Protein AF-A0A9D8Z007-F1 (afdb_monomer)

Secondary structure (DSSP, 8-state):
-HHHHHHHHHHHHHHHHHHHHHHHHHHT---HHHHHHHHHHHHTT---SSS---SHHHHHHHHHHHHHHHHHHHHHHHHHHHHHHHHHHHS-S--SSS--

pLDDT: mean 89.82, std 11.68, range [55.5, 98.62]

Mean predicted aligned error: 6.78 Å

Foldseek 3Di:
DLVVVLVVLVVVLVVLLQVQLVVCCVQVVDDSVVSSVCLVCLLVVVCPVPDDRPDPVNVVSSVVSNVVNNVSSVVNVVSVVVVVVVVVVVDDPDDPPPPD

Sequence (100 aa):
MPSIRIAALVSSLSLIIAAGTVFFRFVEGWSWVDSYFFAVVTLSTVGYGNLVPATALGKIGTTVFIVLGLGIFAAAIQQIAAATLQRRRIKPPGDNDRTN

Nearest PDB structures (foldseek):
  3tcu-assembly1_A  TM=9.471E-01  e=9.570E-06  Bacillus cereus ATCC 14579
  3t4d-assembly2_B  TM=9.179E-01  e=1.196E-05  Bacillus cereus ATCC 14579
  3t4z-assembly2_B  TM=9.179E-01  e=1.580E-05  Bacillus cereus ATCC 14579
  3tet-assembly2_B  TM=9.040E-01  e=1.867E-05  Bacillus cereus ATCC 14579
  8ctn-assembly2_B  TM=9.154E-01  e=3.082E-05  Bacillus cereus m1550

Solvent-accessible surface area (backbone atoms only — not comparable to full-atom values): 5775 Å² total; per-residue (Å²): 116,73,66,62,57,52,52,51,38,50,53,52,47,53,50,52,41,51,52,43,15,55,49,37,26,72,62,65,63,42,52,71,64,56,17,38,49,47,38,49,34,53,49,69,66,64,58,88,68,86,74,70,68,83,41,74,65,35,46,54,48,51,55,54,48,43,71,70,41,31,63,51,46,53,53,42,52,53,51,54,52,50,57,55,51,52,60,58,68,71,58,73,88,83,88,83,83,84,84,128

Structure (mmCIF, N/CA/C/O backbone):
data_AF-A0A9D8Z007-F1
#
_entry.id   AF-A0A9D8Z007-F1
#
loop_
_atom_site.group_PDB
_atom_site.id
_atom_site.type_symbol
_atom_site.label_atom_id
_atom_site.label_alt_id
_atom_site.label_comp_id
_atom_site.label_asym_id
_atom_site.label_entity_id
_atom_site.label_seq_id
_atom_site.pdbx_PDB_ins_code
_atom_site.Cartn_x
_atom_site.Cartn_y
_atom_site.Cartn_z
_atom_site.occupancy
_atom_site.B_iso_or_equiv
_atom_site.auth_seq_id
_atom_site.auth_comp_id
_atom_site.auth_asym_id
_atom_site.auth_atom_id
_atom_site.pdbx_PDB_model_num
ATOM 1 N N . MET A 1 1 ? -20.560 7.351 16.053 1.00 59.53 1 MET A N 1
ATOM 2 C CA . MET A 1 1 ? -20.383 5.903 16.303 1.00 59.53 1 MET A CA 1
ATOM 3 C C . MET A 1 1 ? -18.961 5.503 15.910 1.00 59.53 1 MET A C 1
ATOM 5 O O . MET A 1 1 ? -18.615 5.695 14.754 1.00 59.53 1 MET A O 1
ATOM 9 N N . PRO A 1 2 ? -1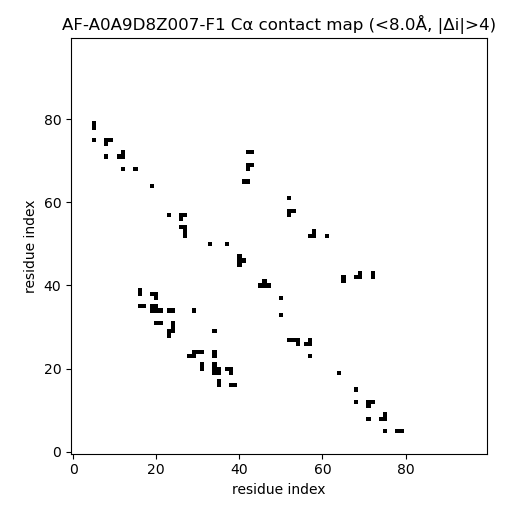8.103 5.036 16.832 1.00 70.31 2 PRO A N 1
ATOM 10 C CA . PRO A 1 2 ? -16.700 4.701 16.537 1.00 70.31 2 PRO A CA 1
ATOM 11 C C . PRO A 1 2 ? -16.540 3.557 15.516 1.00 70.31 2 PRO A C 1
ATOM 13 O O . PRO A 1 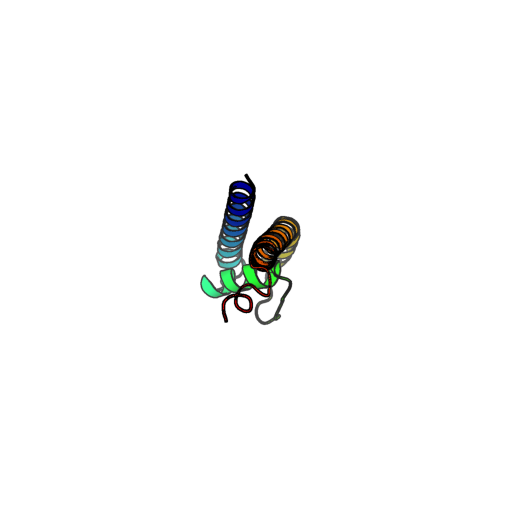2 ? -15.593 3.557 14.738 1.00 70.31 2 PRO A O 1
ATOM 16 N N . SER A 1 3 ? -17.511 2.644 15.438 1.00 75.88 3 SER A N 1
ATOM 17 C CA . SER A 1 3 ? -17.539 1.531 14.478 1.00 75.88 3 SER A CA 1
ATOM 18 C C . SER A 1 3 ? -17.541 1.973 13.009 1.00 75.88 3 SER A C 1
ATOM 20 O O . SER A 1 3 ? -16.819 1.392 12.203 1.00 75.88 3 SER A O 1
ATOM 22 N N . ILE A 1 4 ? -18.286 3.029 12.653 1.00 84.75 4 ILE A N 1
ATOM 23 C CA . ILE A 1 4 ? -18.376 3.499 11.258 1.00 84.75 4 ILE A CA 1
ATOM 24 C C . ILE A 1 4 ? -17.054 4.099 10.762 1.00 84.75 4 ILE A C 1
ATOM 26 O O . ILE A 1 4 ? -16.701 3.953 9.597 1.00 84.75 4 ILE A O 1
ATOM 30 N N . ARG A 1 5 ? -16.288 4.730 11.665 1.00 85.06 5 ARG A N 1
ATOM 31 C CA . ARG A 1 5 ? -14.980 5.323 11.350 1.00 85.06 5 ARG A CA 1
ATOM 32 C C . ARG A 1 5 ? -13.938 4.246 11.071 1.00 85.06 5 ARG A C 1
ATOM 34 O O . ARG A 1 5 ? -13.171 4.378 10.126 1.00 85.06 5 ARG A O 1
ATOM 41 N N . ILE A 1 6 ? -13.934 3.180 11.872 1.00 87.25 6 ILE A N 1
ATOM 42 C CA . ILE A 1 6 ? -13.047 2.030 11.665 1.00 87.25 6 ILE A CA 1
ATOM 43 C C . ILE A 1 6 ? -13.381 1.348 10.338 1.00 87.25 6 ILE A C 1
ATOM 45 O O . ILE A 1 6 ? -12.481 1.120 9.538 1.00 87.25 6 ILE A O 1
ATOM 49 N N . ALA A 1 7 ? -14.665 1.089 10.070 1.00 89.62 7 ALA A N 1
ATOM 50 C CA . ALA A 1 7 ? -15.091 0.480 8.813 1.00 89.62 7 ALA A CA 1
ATOM 51 C C . ALA A 1 7 ? -14.668 1.315 7.589 1.00 89.62 7 ALA A C 1
ATOM 53 O O . ALA A 1 7 ? -14.145 0.754 6.631 1.00 89.62 7 ALA A O 1
ATOM 54 N N . ALA A 1 8 ? -14.816 2.645 7.645 1.00 92.50 8 ALA A N 1
ATOM 55 C CA . ALA A 1 8 ? -14.404 3.551 6.570 1.00 92.50 8 ALA A CA 1
ATOM 56 C C . ALA A 1 8 ? -12.881 3.592 6.345 1.00 92.50 8 ALA A C 1
ATOM 58 O O . ALA A 1 8 ? -12.425 3.659 5.204 1.00 92.50 8 ALA A O 1
ATOM 59 N N . LEU A 1 9 ? -12.073 3.543 7.411 1.00 92.25 9 LEU A N 1
ATOM 60 C CA . LEU A 1 9 ? -10.616 3.462 7.264 1.00 92.25 9 LEU A CA 1
ATOM 61 C C . LEU A 1 9 ? -10.180 2.118 6.690 1.00 92.25 9 LEU A C 1
ATOM 63 O O . LEU A 1 9 ? -9.322 2.089 5.813 1.00 92.25 9 LEU A O 1
ATOM 67 N N . VAL A 1 10 ? -10.780 1.020 7.156 1.00 91.19 10 VAL A N 1
ATOM 68 C CA . VAL A 1 10 ? -10.477 -0.318 6.640 1.00 91.19 10 VAL A CA 1
ATOM 69 C C . VAL A 1 10 ? -10.862 -0.414 5.167 1.00 91.19 10 VAL A C 1
ATOM 71 O O . VAL A 1 10 ? -10.043 -0.861 4.373 1.00 91.19 10 VAL A O 1
ATOM 74 N N . SER A 1 11 ? -12.043 0.072 4.771 1.00 94.06 11 SER A N 1
ATOM 75 C CA . SER A 1 11 ? -12.450 0.066 3.363 1.00 94.06 11 SER A CA 1
ATOM 76 C C . SER A 1 11 ? -11.533 0.927 2.492 1.00 94.06 11 SER A C 1
ATOM 78 O O . SER A 1 11 ? -11.119 0.480 1.424 1.00 94.06 11 SER A O 1
ATOM 80 N N . SER A 1 12 ? -11.151 2.119 2.963 1.00 94.06 12 SER A N 1
ATOM 81 C CA . SER A 1 12 ? -10.215 2.997 2.247 1.00 94.06 12 SER A CA 1
ATOM 82 C C . SER A 1 12 ? -8.843 2.341 2.087 1.00 94.06 12 SER A C 1
ATOM 84 O O . SER A 1 12 ? -8.265 2.366 1.003 1.00 94.06 12 SER A O 1
ATOM 86 N N . LEU A 1 13 ? -8.336 1.702 3.146 1.00 94.50 13 LEU A N 1
ATOM 87 C CA . LEU A 1 13 ? -7.051 1.015 3.120 1.00 94.50 13 LEU A CA 1
ATOM 88 C C . LEU A 1 13 ? -7.076 -0.199 2.183 1.00 94.50 13 LEU A C 1
ATOM 90 O O . LEU A 1 13 ? -6.158 -0.366 1.383 1.00 94.50 13 LEU A O 1
ATOM 94 N N . SER A 1 14 ? -8.135 -1.012 2.231 1.00 95.19 14 SER A N 1
ATOM 95 C CA . SER A 1 14 ? -8.318 -2.136 1.308 1.00 95.19 14 SER A CA 1
ATOM 96 C C . SER A 1 14 ? -8.348 -1.675 -0.148 1.00 95.19 14 SER A C 1
ATOM 98 O O . SER A 1 14 ? -7.740 -2.320 -1.000 1.00 95.19 14 SER A O 1
ATOM 100 N N . LEU A 1 15 ? -8.999 -0.544 -0.438 1.00 96.88 15 LEU A N 1
ATOM 101 C CA . LEU A 1 15 ? -9.084 0.005 -1.790 1.00 96.88 15 LEU A CA 1
ATOM 102 C C . LEU A 1 15 ? -7.727 0.522 -2.288 1.00 96.88 15 LEU A C 1
ATOM 104 O O . LEU A 1 15 ? -7.351 0.256 -3.427 1.00 96.88 15 LEU A O 1
ATOM 108 N N . ILE A 1 16 ? -6.958 1.189 -1.421 1.00 96.38 16 ILE A N 1
ATOM 109 C CA . ILE A 1 16 ? -5.591 1.634 -1.726 1.00 96.38 16 ILE A CA 1
ATOM 110 C C . ILE A 1 16 ? -4.675 0.436 -1.984 1.00 96.38 16 ILE A C 1
ATOM 112 O O . ILE A 1 16 ? -3.950 0.430 -2.977 1.00 96.38 16 ILE A O 1
ATOM 116 N N . ILE A 1 17 ? -4.729 -0.599 -1.140 1.00 97.38 17 ILE A N 1
ATOM 117 C CA . ILE A 1 17 ? -3.924 -1.813 -1.324 1.00 97.38 17 ILE A CA 1
ATOM 118 C C . ILE A 1 17 ? -4.310 -2.522 -2.625 1.00 97.38 17 ILE A C 1
ATOM 120 O O . ILE A 1 17 ? -3.423 -2.924 -3.373 1.00 97.38 17 ILE A O 1
ATOM 124 N N . ALA A 1 18 ? -5.603 -2.642 -2.938 1.00 98.00 18 ALA A N 1
ATOM 125 C CA . ALA A 1 18 ? -6.058 -3.243 -4.190 1.00 98.00 18 ALA A CA 1
ATOM 126 C C . ALA A 1 18 ? -5.572 -2.446 -5.412 1.00 98.00 18 ALA A C 1
ATOM 128 O O . ALA A 1 18 ? -5.026 -3.031 -6.346 1.00 98.00 18 ALA A O 1
ATOM 129 N N . ALA A 1 19 ? -5.690 -1.115 -5.381 1.00 97.88 19 ALA A N 1
ATOM 130 C CA . ALA A 1 19 ? -5.197 -0.244 -6.444 1.00 97.88 19 ALA A CA 1
ATOM 131 C C . ALA A 1 19 ? -3.672 -0.357 -6.621 1.00 97.88 19 ALA A C 1
ATOM 133 O O . ALA A 1 19 ? -3.197 -0.527 -7.742 1.00 97.88 19 ALA A O 1
ATOM 134 N N . GLY A 1 20 ? -2.911 -0.340 -5.521 1.00 97.75 20 GLY A N 1
ATOM 135 C CA . GLY A 1 20 ? -1.462 -0.552 -5.535 1.00 97.75 20 GLY A CA 1
ATOM 136 C C . GLY A 1 20 ? -1.084 -1.931 -6.079 1.00 97.75 20 GLY A C 1
ATOM 137 O O . GLY A 1 20 ? -0.207 -2.037 -6.928 1.00 97.75 20 GLY A O 1
ATOM 138 N N . THR A 1 21 ? -1.798 -2.981 -5.668 1.00 98.50 21 THR A N 1
ATOM 139 C CA . THR A 1 21 ? -1.594 -4.358 -6.152 1.00 98.50 21 THR A CA 1
ATOM 140 C C . THR A 1 21 ? -1.764 -4.439 -7.667 1.00 98.50 21 THR A C 1
ATOM 142 O O . THR A 1 21 ? -0.900 -4.974 -8.356 1.00 98.50 21 THR A O 1
ATOM 145 N N . VAL A 1 22 ? -2.852 -3.873 -8.197 1.00 98.62 22 VAL A N 1
ATOM 146 C CA . VAL A 1 22 ? -3.107 -3.818 -9.643 1.00 98.62 22 VAL A CA 1
ATOM 147 C C . VAL A 1 22 ? -2.012 -3.019 -10.353 1.00 98.62 22 VAL A C 1
ATOM 149 O O . VAL A 1 22 ? -1.471 -3.481 -11.355 1.00 98.62 22 VAL A O 1
ATOM 152 N N . PHE A 1 23 ? -1.640 -1.854 -9.820 1.00 98.44 23 PHE A N 1
ATOM 153 C CA . PHE A 1 23 ? -0.587 -1.017 -10.390 1.00 98.44 23 PHE A CA 1
ATOM 154 C C . PHE A 1 23 ? 0.752 -1.762 -10.486 1.00 98.44 23 PHE A C 1
ATOM 156 O O . PHE A 1 23 ? 1.307 -1.879 -11.577 1.00 98.44 23 PHE A O 1
ATOM 163 N N . PHE A 1 24 ? 1.250 -2.330 -9.383 1.00 98.31 24 PHE A N 1
ATOM 164 C CA . PHE A 1 24 ? 2.534 -3.041 -9.377 1.00 98.31 24 PHE A CA 1
ATOM 165 C C . PHE A 1 24 ? 2.493 -4.329 -10.205 1.00 98.31 24 PHE A C 1
ATOM 167 O O . PHE A 1 24 ? 3.501 -4.675 -10.818 1.00 98.31 24 PHE A O 1
ATOM 174 N N . ARG A 1 25 ? 1.335 -4.994 -10.318 1.00 98.38 25 ARG A N 1
ATOM 175 C CA . ARG A 1 25 ? 1.169 -6.153 -11.206 1.00 98.38 25 ARG A CA 1
ATOM 176 C C . ARG A 1 25 ? 1.469 -5.793 -12.660 1.00 98.38 25 ARG A C 1
ATOM 178 O O . ARG A 1 25 ? 2.180 -6.534 -13.333 1.00 98.38 25 ARG A O 1
ATOM 185 N N . PHE A 1 26 ? 0.935 -4.675 -13.147 1.00 98.25 26 PHE A N 1
ATOM 186 C CA . PHE A 1 26 ? 1.120 -4.261 -14.540 1.00 98.25 26 PHE A CA 1
ATOM 187 C C . PHE A 1 26 ? 2.445 -3.537 -14.785 1.00 98.25 26 PHE A C 1
ATOM 189 O O . PHE A 1 26 ? 3.032 -3.707 -15.849 1.00 98.25 26 PHE A O 1
ATOM 196 N N . VAL A 1 27 ? 2.920 -2.747 -13.819 1.00 98.38 27 VAL A N 1
ATOM 197 C CA . VAL A 1 27 ? 4.127 -1.922 -13.980 1.00 98.38 27 VAL A CA 1
ATOM 198 C C . VAL A 1 27 ? 5.410 -2.712 -13.735 1.00 98.38 27 VAL A C 1
ATOM 200 O O . VAL A 1 27 ? 6.365 -2.553 -14.485 1.00 98.38 27 VAL A O 1
ATOM 203 N N . GLU A 1 28 ? 5.439 -3.579 -12.722 1.00 98.06 28 GLU A N 1
ATOM 204 C CA . GLU A 1 28 ? 6.628 -4.374 -12.375 1.00 98.06 28 GLU A CA 1
ATOM 205 C C . GLU A 1 28 ? 6.542 -5.826 -12.869 1.00 98.06 28 GLU A C 1
ATOM 207 O O . GLU A 1 28 ? 7.524 -6.562 -12.824 1.00 98.06 28 GLU A O 1
ATOM 212 N N . GLY A 1 29 ? 5.373 -6.273 -13.340 1.00 97.69 29 GLY A N 1
ATOM 213 C CA . GLY A 1 29 ? 5.180 -7.638 -13.843 1.00 97.69 29 GLY A CA 1
ATOM 214 C C . GLY A 1 29 ? 5.178 -8.725 -12.759 1.00 97.69 29 GLY A C 1
ATOM 215 O O . GLY A 1 29 ? 5.094 -9.911 -13.085 1.00 97.69 29 GLY A O 1
ATOM 216 N N . TRP A 1 30 ? 5.236 -8.352 -11.477 1.00 98.31 30 TRP A N 1
ATOM 217 C CA . TRP A 1 30 ? 5.217 -9.275 -10.334 1.00 98.31 30 TRP A CA 1
ATOM 218 C C . TRP A 1 30 ? 3.923 -10.075 -10.250 1.00 98.31 30 TRP A C 1
ATOM 220 O O . TRP A 1 30 ? 2.903 -9.649 -10.783 1.00 98.31 30 TRP A O 1
ATOM 230 N N . SER A 1 31 ? 3.926 -11.237 -9.591 1.00 98.50 31 SER A N 1
ATOM 231 C CA . SER A 1 31 ? 2.691 -12.003 -9.388 1.00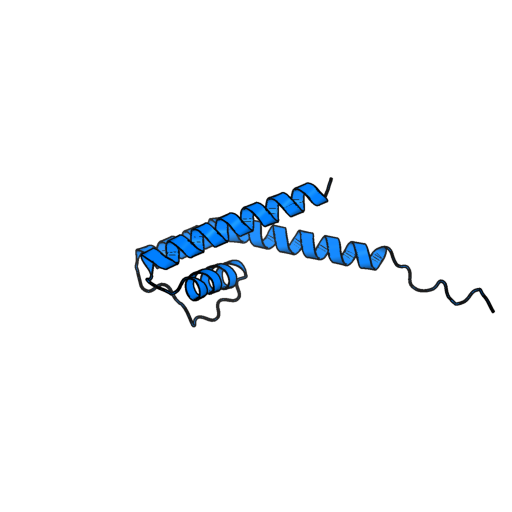 98.50 31 SER A CA 1
ATOM 232 C C . SER A 1 31 ? 1.665 -11.203 -8.568 1.00 98.50 31 SER A C 1
ATOM 234 O O . SER A 1 31 ? 2.026 -10.292 -7.828 1.00 98.50 31 SER A O 1
ATOM 236 N N . TRP A 1 32 ? 0.376 -11.552 -8.656 1.00 98.31 32 TRP A N 1
ATOM 237 C CA . TRP A 1 32 ? -0.671 -10.891 -7.859 1.00 98.31 32 TRP A CA 1
ATOM 238 C C . TRP A 1 32 ? -0.367 -10.896 -6.356 1.00 98.31 32 TRP A C 1
ATOM 240 O O . TRP A 1 32 ? -0.604 -9.903 -5.670 1.00 98.31 32 TRP A O 1
ATOM 250 N N . VAL A 1 33 ? 0.179 -12.009 -5.861 1.00 98.38 33 VAL A N 1
ATOM 251 C CA . VAL A 1 33 ? 0.537 -12.177 -4.450 1.00 98.38 33 VAL A CA 1
ATOM 252 C C . VAL A 1 33 ? 1.746 -11.318 -4.098 1.00 98.38 33 VAL A C 1
ATOM 254 O O . VAL A 1 33 ? 1.708 -10.642 -3.076 1.00 98.38 33 VAL A O 1
ATOM 257 N N . ASP A 1 34 ? 2.769 -11.272 -4.951 1.00 98.50 34 ASP A N 1
ATOM 258 C CA . ASP A 1 34 ? 3.961 -10.444 -4.725 1.00 98.50 34 ASP A CA 1
ATOM 259 C C . ASP A 1 34 ? 3.629 -8.949 -4.757 1.00 98.50 34 ASP A C 1
ATOM 261 O O . ASP A 1 34 ? 4.098 -8.189 -3.912 1.00 98.50 34 ASP A O 1
ATOM 265 N N . SER A 1 35 ? 2.768 -8.514 -5.683 1.00 98.56 35 SER A N 1
ATOM 266 C CA . SER A 1 35 ? 2.296 -7.127 -5.747 1.00 98.56 35 SER A CA 1
ATOM 267 C C . SER A 1 35 ? 1.486 -6.733 -4.511 1.00 98.56 35 SER A C 1
ATOM 269 O O . SER A 1 35 ? 1.680 -5.641 -3.975 1.00 98.56 35 SER A O 1
ATOM 271 N N . TYR A 1 36 ? 0.610 -7.622 -4.033 1.00 98.50 36 TYR A N 1
ATOM 272 C CA . TYR A 1 36 ? -0.142 -7.417 -2.795 1.00 98.50 36 TYR A CA 1
ATOM 273 C C . TYR A 1 36 ? 0.786 -7.378 -1.578 1.00 98.50 36 TYR A C 1
ATOM 275 O O . TYR A 1 36 ? 0.697 -6.470 -0.751 1.00 98.50 36 TYR A O 1
ATOM 283 N N . PHE A 1 37 ? 1.706 -8.340 -1.489 1.00 98.31 37 PHE A N 1
ATOM 284 C CA . PHE A 1 37 ? 2.688 -8.431 -0.418 1.00 98.31 37 PHE A CA 1
ATOM 285 C C . PHE A 1 37 ? 3.540 -7.164 -0.349 1.00 98.31 37 PHE A C 1
ATOM 287 O O . PHE A 1 37 ? 3.653 -6.568 0.721 1.00 98.31 37 PHE A O 1
ATOM 294 N N . PHE A 1 38 ? 4.063 -6.702 -1.489 1.00 98.44 38 PHE A N 1
ATOM 295 C CA . PHE A 1 38 ? 4.801 -5.448 -1.580 1.00 98.44 38 PHE A CA 1
ATOM 296 C C . PHE A 1 38 ? 3.957 -4.265 -1.096 1.00 98.44 38 PHE A C 1
ATOM 298 O O . PHE A 1 38 ? 4.394 -3.528 -0.216 1.00 98.44 38 PHE A O 1
ATOM 305 N N . ALA A 1 39 ? 2.724 -4.114 -1.592 1.00 97.88 39 ALA A N 1
ATOM 306 C CA . ALA A 1 39 ? 1.843 -3.013 -1.204 1.00 97.88 39 ALA A CA 1
ATOM 307 C C . ALA A 1 39 ? 1.622 -2.946 0.321 1.00 97.88 39 ALA A C 1
ATOM 309 O O . ALA A 1 39 ? 1.723 -1.871 0.918 1.00 97.88 39 ALA A O 1
ATOM 310 N N . VAL A 1 40 ? 1.370 -4.092 0.962 1.00 96.94 40 VAL A N 1
ATOM 311 C CA . VAL A 1 40 ? 1.187 -4.175 2.419 1.00 96.94 40 VAL A CA 1
ATOM 312 C C . VAL A 1 40 ? 2.485 -3.862 3.164 1.00 96.94 40 VAL A C 1
ATOM 314 O O . VAL A 1 40 ? 2.479 -3.001 4.040 1.00 96.94 40 VAL A O 1
ATOM 317 N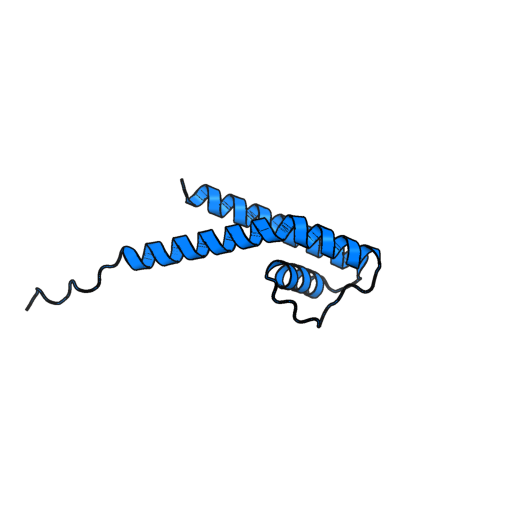 N . VAL A 1 41 ? 3.592 -4.519 2.804 1.00 97.25 41 VAL A N 1
ATOM 318 C CA . VAL A 1 41 ? 4.906 -4.373 3.461 1.00 97.25 41 VAL A CA 1
ATOM 319 C C . VAL A 1 41 ? 5.444 -2.947 3.354 1.00 97.25 41 VAL A C 1
ATOM 321 O O . VAL A 1 41 ? 6.085 -2.447 4.284 1.00 97.25 41 VAL A O 1
ATOM 324 N N . THR A 1 42 ? 5.180 -2.279 2.233 1.00 97.50 42 THR A N 1
ATOM 325 C CA . THR A 1 42 ? 5.542 -0.880 2.013 1.00 97.50 42 THR A CA 1
ATOM 326 C C . THR A 1 42 ? 4.712 0.058 2.889 1.00 97.50 42 THR A C 1
ATOM 328 O O . THR A 1 42 ? 5.294 0.894 3.579 1.00 97.50 42 THR A O 1
ATOM 331 N N . LEU A 1 43 ? 3.379 -0.076 2.924 1.00 96.38 43 LEU A N 1
ATOM 332 C CA . LEU A 1 43 ? 2.534 0.795 3.761 1.00 96.38 43 LEU A CA 1
ATOM 333 C C . LEU A 1 43 ? 2.710 0.550 5.256 1.00 96.38 43 LEU A C 1
ATOM 335 O O . LEU A 1 43 ? 2.592 1.484 6.045 1.00 96.38 43 LEU A O 1
ATOM 3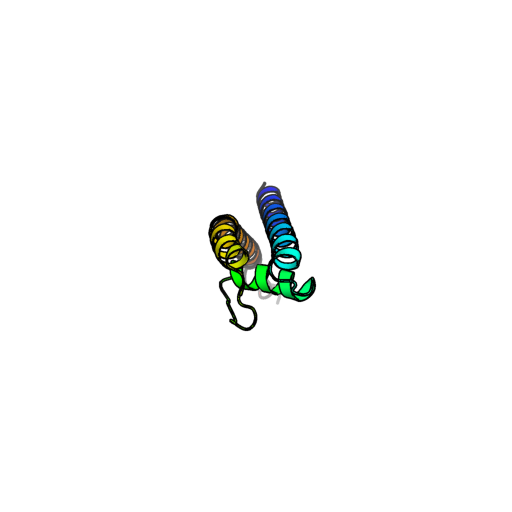39 N N . SER A 1 44 ? 3.036 -0.680 5.647 1.00 94.38 44 SER A N 1
ATOM 340 C CA . SER A 1 44 ? 3.373 -1.003 7.028 1.00 94.38 44 SER A CA 1
ATOM 341 C C . SER A 1 44 ? 4.778 -0.559 7.423 1.00 94.38 44 SER A C 1
ATOM 343 O O . SER A 1 44 ? 5.179 -0.798 8.560 1.00 94.38 44 SER A O 1
ATOM 345 N N . THR A 1 45 ? 5.539 0.061 6.513 1.00 94.75 45 THR A N 1
ATOM 346 C CA . THR A 1 45 ? 6.935 0.491 6.710 1.00 94.75 45 THR A CA 1
ATOM 347 C C . THR A 1 45 ? 7.891 -0.638 7.111 1.00 94.75 45 THR A C 1
ATOM 349 O O . THR A 1 45 ? 8.958 -0.382 7.656 1.00 94.75 45 THR A O 1
ATOM 352 N N . VAL A 1 46 ? 7.528 -1.897 6.833 1.00 96.62 46 VAL A N 1
ATOM 353 C CA . VAL A 1 46 ? 8.363 -3.062 7.169 1.00 96.62 46 VAL A CA 1
ATOM 354 C C . VAL A 1 46 ? 9.529 -3.174 6.192 1.00 96.62 46 VAL A C 1
ATOM 356 O O . VAL A 1 46 ? 10.663 -3.355 6.616 1.00 96.62 46 VAL A O 1
ATOM 359 N N . GLY A 1 47 ? 9.254 -3.039 4.891 1.00 95.19 47 GLY A N 1
ATOM 360 C CA . GLY A 1 47 ? 10.284 -2.863 3.865 1.00 95.19 47 GLY A CA 1
ATOM 361 C C . GLY A 1 47 ? 11.382 -3.934 3.829 1.00 95.19 47 GLY A C 1
ATOM 362 O O . GLY A 1 47 ? 12.555 -3.584 3.844 1.00 95.19 47 GLY A O 1
ATOM 363 N N . TYR A 1 48 ? 11.030 -5.222 3.725 1.00 96.19 48 TYR A N 1
ATOM 364 C CA . TYR A 1 48 ? 12.012 -6.325 3.692 1.00 96.19 48 TYR A CA 1
ATOM 365 C C . TYR A 1 48 ? 13.074 -6.217 2.582 1.00 96.19 48 TYR A C 1
ATOM 367 O O . TYR A 1 48 ? 14.127 -6.840 2.685 1.00 96.19 48 TYR A O 1
ATOM 375 N N . GLY A 1 49 ? 12.799 -5.471 1.506 1.00 94.38 49 GLY A N 1
ATOM 376 C CA . GLY A 1 49 ? 13.745 -5.245 0.407 1.00 94.38 49 GLY A CA 1
ATOM 377 C C . GLY A 1 49 ? 13.912 -6.427 -0.554 1.00 94.38 49 GLY A C 1
ATOM 378 O O . GLY A 1 49 ? 14.707 -6.345 -1.483 1.00 94.38 49 GLY A O 1
ATOM 379 N N . ASN A 1 50 ? 13.150 -7.508 -0.375 1.00 93.81 50 ASN A N 1
ATOM 380 C CA . ASN A 1 50 ? 13.115 -8.654 -1.290 1.00 93.81 50 ASN A CA 1
ATOM 381 C C . ASN A 1 50 ? 12.392 -8.342 -2.613 1.00 93.81 50 ASN A C 1
ATOM 383 O O . ASN A 1 50 ? 12.692 -8.950 -3.636 1.00 93.81 50 ASN A O 1
ATOM 387 N N . LEU A 1 51 ? 11.452 -7.396 -2.588 1.00 97.31 51 LEU A N 1
ATOM 388 C CA . LEU A 1 51 ? 10.800 -6.827 -3.764 1.00 97.31 51 LEU A CA 1
ATOM 389 C C . LEU A 1 51 ? 11.060 -5.323 -3.774 1.00 97.31 51 LEU A C 1
ATOM 391 O O . LEU A 1 51 ? 10.717 -4.621 -2.821 1.00 97.31 51 LEU A O 1
ATOM 395 N N . VAL A 1 52 ? 11.678 -4.835 -4.847 1.00 97.25 52 VAL A N 1
ATOM 396 C CA . VAL A 1 52 ? 12.008 -3.419 -5.038 1.00 97.25 52 VAL A CA 1
ATOM 397 C C . VAL A 1 52 ? 11.654 -3.035 -6.474 1.00 97.25 52 VAL A C 1
ATOM 399 O O . VAL A 1 52 ? 12.097 -3.735 -7.386 1.00 97.25 52 VAL A O 1
ATOM 402 N N . PRO A 1 53 ? 10.890 -1.949 -6.701 1.00 97.44 53 PRO A N 1
ATOM 403 C CA . PRO A 1 53 ? 10.524 -1.522 -8.045 1.00 97.44 53 PRO A CA 1
ATOM 404 C C . PRO A 1 53 ? 11.764 -1.260 -8.903 1.00 97.44 53 PRO A C 1
ATOM 406 O O . PRO A 1 53 ? 12.614 -0.424 -8.568 1.00 97.44 53 PRO A O 1
ATOM 409 N N . ALA A 1 54 ? 11.869 -1.974 -10.018 1.00 97.50 54 ALA A N 1
ATOM 410 C CA . ALA A 1 54 ? 12.965 -1.831 -10.962 1.00 97.50 54 ALA A CA 1
ATOM 411 C C . ALA A 1 54 ? 12.668 -0.728 -11.984 1.00 97.50 54 ALA A C 1
ATOM 413 O O . ALA A 1 54 ? 13.582 -0.016 -12.414 1.00 97.50 54 ALA A O 1
ATOM 414 N N . THR A 1 55 ? 11.394 -0.541 -12.340 1.00 98.12 55 THR A N 1
ATOM 415 C CA . THR A 1 55 ? 10.994 0.421 -13.367 1.00 98.12 55 THR A CA 1
ATOM 416 C C . THR A 1 55 ? 10.965 1.851 -12.826 1.00 98.12 55 THR A C 1
ATOM 418 O O . THR A 1 55 ? 10.699 2.104 -11.649 1.00 98.12 55 THR A O 1
ATOM 421 N N . ALA A 1 56 ? 11.221 2.832 -13.698 1.00 98.25 56 ALA A N 1
ATOM 422 C CA . ALA A 1 56 ? 11.118 4.244 -13.325 1.00 98.25 56 ALA A CA 1
ATOM 423 C C . ALA A 1 56 ? 9.696 4.599 -12.853 1.00 98.25 56 ALA A C 1
ATOM 425 O O . ALA A 1 56 ? 9.525 5.282 -11.842 1.00 98.25 56 ALA A O 1
ATOM 426 N N . LEU A 1 57 ? 8.681 4.079 -13.551 1.00 98.12 57 LEU A N 1
ATOM 427 C CA . LEU A 1 57 ? 7.282 4.299 -13.203 1.00 98.12 57 LEU A CA 1
ATOM 428 C C . LEU A 1 57 ? 6.909 3.626 -11.878 1.00 98.12 57 LEU A C 1
ATOM 430 O O . LEU A 1 57 ? 6.193 4.224 -11.083 1.00 98.12 57 LEU A O 1
ATOM 434 N N . GLY A 1 58 ? 7.424 2.427 -11.605 1.00 98.25 58 GLY A N 1
ATOM 435 C CA . GLY A 1 58 ? 7.203 1.733 -10.343 1.00 98.25 58 GLY A CA 1
ATOM 436 C C . GLY A 1 58 ? 7.821 2.472 -9.166 1.00 98.25 58 GLY A C 1
ATOM 437 O O . GLY A 1 58 ? 7.150 2.643 -8.157 1.00 98.25 58 GLY A O 1
ATOM 438 N N . LYS A 1 59 ? 9.036 3.019 -9.313 1.00 98.31 59 LYS A N 1
ATOM 439 C CA . LYS A 1 59 ? 9.668 3.859 -8.277 1.00 98.31 59 LYS A CA 1
ATOM 440 C C . LYS A 1 59 ? 8.832 5.099 -7.956 1.00 98.31 59 LYS A C 1
ATOM 442 O O . LYS A 1 59 ? 8.537 5.343 -6.788 1.00 98.31 59 LYS A O 1
ATOM 447 N N . ILE A 1 60 ? 8.406 5.842 -8.982 1.00 98.38 60 ILE A N 1
ATOM 448 C CA . ILE A 1 60 ? 7.532 7.017 -8.817 1.00 98.38 60 ILE A CA 1
ATOM 449 C C . ILE A 1 60 ? 6.199 6.603 -8.182 1.00 98.38 60 ILE A C 1
ATOM 451 O O . ILE A 1 60 ? 5.735 7.228 -7.227 1.00 98.38 60 ILE A O 1
ATOM 455 N N . GLY A 1 61 ? 5.606 5.518 -8.682 1.00 97.50 61 GLY A N 1
ATOM 456 C CA . GLY A 1 61 ? 4.359 4.960 -8.178 1.00 97.50 61 GLY A CA 1
ATOM 457 C C . GLY A 1 61 ? 4.450 4.572 -6.707 1.00 97.50 61 GLY A C 1
ATOM 458 O O . GLY A 1 61 ? 3.558 4.912 -5.940 1.00 97.50 61 GLY A O 1
ATOM 459 N N . THR A 1 62 ? 5.552 3.957 -6.276 1.00 97.94 62 THR A N 1
ATOM 460 C CA . THR A 1 62 ? 5.816 3.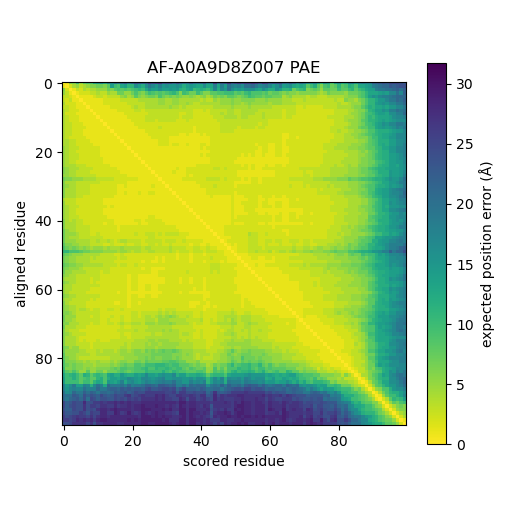649 -4.865 1.00 97.94 62 THR A CA 1
ATOM 461 C C . THR A 1 62 ? 5.885 4.907 -4.010 1.00 97.94 62 THR A C 1
ATOM 463 O O . THR A 1 62 ? 5.283 4.930 -2.939 1.00 97.94 62 THR A O 1
ATOM 466 N N . THR A 1 63 ? 6.552 5.971 -4.465 1.00 97.81 63 THR A N 1
ATOM 467 C CA . THR A 1 63 ? 6.606 7.234 -3.712 1.00 97.81 63 THR A CA 1
ATOM 468 C C . THR A 1 63 ? 5.212 7.832 -3.521 1.00 97.81 63 THR A C 1
ATOM 470 O O . THR A 1 63 ? 4.835 8.173 -2.400 1.00 97.81 63 THR A O 1
ATOM 473 N N . VAL A 1 64 ? 4.416 7.906 -4.592 1.00 96.88 64 VAL A N 1
ATOM 474 C CA . VAL A 1 64 ? 3.036 8.418 -4.534 1.00 96.88 64 VAL A CA 1
ATOM 475 C C . VAL A 1 64 ? 2.160 7.531 -3.646 1.00 96.88 64 VAL A C 1
ATOM 477 O O . VAL A 1 64 ? 1.421 8.030 -2.800 1.00 96.88 64 VAL A O 1
ATOM 480 N N . PHE A 1 65 ? 2.279 6.212 -3.792 1.00 96.94 65 PHE A N 1
ATOM 481 C CA . PHE A 1 65 ? 1.543 5.225 -3.010 1.00 96.94 65 PHE A CA 1
ATOM 482 C C . PHE A 1 65 ? 1.802 5.365 -1.504 1.00 96.94 65 PHE A C 1
ATOM 484 O O . PHE A 1 65 ? 0.853 5.352 -0.719 1.00 96.94 65 PHE A O 1
ATOM 491 N N . ILE A 1 66 ? 3.058 5.575 -1.097 1.00 97.06 66 ILE A N 1
ATOM 492 C CA . ILE A 1 66 ? 3.420 5.821 0.305 1.00 97.06 66 ILE A CA 1
ATOM 493 C C . ILE A 1 66 ? 2.772 7.113 0.811 1.00 97.06 66 ILE A C 1
ATOM 495 O O . ILE A 1 66 ? 2.124 7.091 1.855 1.00 97.06 66 ILE A O 1
ATOM 499 N N . VAL A 1 67 ? 2.902 8.226 0.078 1.00 95.12 67 VAL A N 1
ATOM 500 C CA . VAL A 1 67 ? 2.354 9.530 0.498 1.00 95.12 67 VAL A CA 1
ATOM 501 C C . VAL A 1 67 ? 0.837 9.465 0.697 1.00 95.12 67 VAL A C 1
ATOM 503 O O . VAL A 1 67 ? 0.322 10.009 1.672 1.00 95.12 67 VAL A O 1
ATOM 506 N N . LEU A 1 68 ? 0.120 8.769 -0.188 1.00 93.00 68 LEU A N 1
ATOM 507 C CA . LEU A 1 68 ? -1.337 8.650 -0.115 1.00 93.00 68 LEU A CA 1
ATOM 508 C C . LEU A 1 68 ? -1.809 7.638 0.942 1.00 93.00 68 LEU A C 1
ATOM 510 O O . LEU A 1 68 ? -2.820 7.866 1.605 1.00 93.00 68 LEU A O 1
ATOM 514 N N . GLY A 1 69 ? -1.110 6.511 1.094 1.00 92.62 69 GLY A N 1
ATOM 515 C CA . GLY A 1 69 ? -1.575 5.392 1.915 1.00 92.62 69 GLY A CA 1
ATOM 516 C C . GLY A 1 69 ? -1.080 5.396 3.360 1.00 92.62 69 GLY A C 1
ATOM 517 O O . GLY A 1 69 ? -1.787 4.901 4.239 1.00 92.62 69 GLY A O 1
ATOM 518 N N . LEU A 1 70 ? 0.102 5.956 3.640 1.00 93.94 70 LEU A N 1
ATOM 519 C CA . LEU A 1 70 ? 0.761 5.802 4.943 1.00 93.94 70 LEU A CA 1
ATOM 520 C C . LEU A 1 70 ? -0.046 6.429 6.090 1.00 93.94 70 LEU A C 1
ATOM 522 O O . LEU A 1 70 ? -0.192 5.819 7.147 1.00 93.94 70 LEU A O 1
ATOM 526 N N . GLY A 1 71 ? -0.628 7.614 5.877 1.00 92.25 71 GLY A N 1
ATOM 527 C CA . GLY A 1 71 ? -1.457 8.278 6.890 1.00 92.25 71 GLY A CA 1
ATOM 528 C C . GLY A 1 71 ? -2.725 7.487 7.231 1.00 92.25 71 GLY A C 1
ATOM 529 O O . GLY A 1 71 ? -3.088 7.356 8.401 1.00 92.25 71 GLY A O 1
ATOM 530 N N . ILE A 1 72 ? -3.366 6.898 6.217 1.00 91.75 72 ILE A N 1
ATOM 531 C CA . ILE A 1 72 ? -4.559 6.057 6.386 1.00 91.75 72 ILE A CA 1
ATOM 532 C C . ILE A 1 72 ? -4.189 4.757 7.106 1.00 91.75 72 ILE A C 1
ATOM 534 O O . ILE A 1 72 ? -4.897 4.346 8.027 1.00 91.75 72 ILE A O 1
ATOM 538 N N . PHE A 1 73 ? -3.059 4.145 6.741 1.00 93.44 73 PHE A N 1
ATOM 539 C CA . PHE A 1 73 ? -2.543 2.954 7.410 1.00 93.44 73 PHE A CA 1
ATOM 540 C C . PHE A 1 73 ?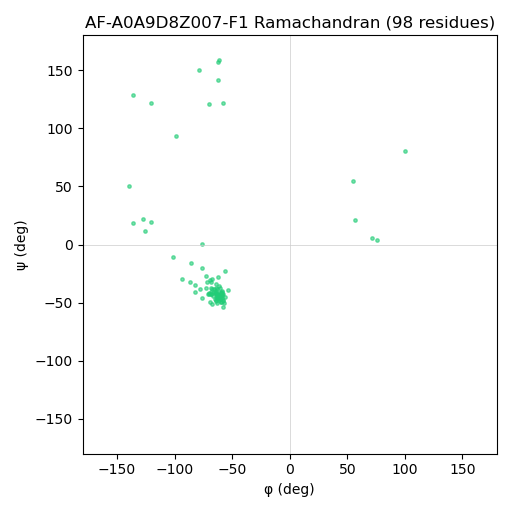 -2.262 3.224 8.897 1.00 93.44 73 PHE A C 1
ATOM 542 O O . PHE A 1 73 ? -2.765 2.505 9.762 1.00 93.44 73 PHE A O 1
ATOM 549 N N . ALA A 1 74 ? -1.548 4.308 9.216 1.00 92.00 74 ALA A N 1
ATOM 550 C CA . ALA A 1 74 ? -1.256 4.703 10.594 1.00 92.00 74 ALA A CA 1
ATOM 551 C C . ALA A 1 74 ? -2.538 4.961 11.408 1.00 92.00 74 ALA A C 1
ATOM 553 O O . ALA A 1 74 ? -2.677 4.475 12.534 1.00 92.00 74 ALA A O 1
ATOM 554 N N . ALA A 1 75 ? -3.515 5.662 10.824 1.00 91.69 75 ALA A N 1
ATOM 555 C CA . ALA A 1 75 ? -4.803 5.913 11.465 1.00 91.69 75 ALA A CA 1
ATOM 556 C C . ALA A 1 75 ? -5.593 4.617 11.724 1.00 91.69 75 ALA A C 1
ATOM 558 O O . ALA A 1 75 ? -6.227 4.479 12.775 1.00 91.69 75 ALA A O 1
ATOM 559 N N . ALA A 1 76 ? -5.546 3.654 10.798 1.00 89.50 76 ALA A N 1
ATOM 560 C CA . ALA A 1 76 ? -6.194 2.357 10.963 1.00 89.50 76 ALA A CA 1
ATOM 561 C C . ALA A 1 76 ? -5.584 1.575 12.137 1.00 89.50 76 ALA A C 1
ATOM 563 O O . ALA A 1 76 ? -6.320 1.126 13.021 1.00 89.50 76 ALA A O 1
ATOM 564 N N . ILE A 1 77 ? -4.249 1.488 12.208 1.00 89.94 77 ILE A N 1
ATOM 565 C CA . ILE A 1 77 ? -3.538 0.829 13.316 1.00 89.94 77 ILE A CA 1
ATOM 566 C C . ILE A 1 77 ? -3.871 1.492 14.656 1.00 89.94 77 ILE A C 1
ATOM 568 O O . ILE A 1 77 ? -4.204 0.799 15.620 1.00 89.94 77 ILE A O 1
ATOM 572 N N . GLN A 1 78 ? -3.862 2.826 14.715 1.00 90.75 78 GLN A N 1
ATOM 573 C CA . GLN A 1 78 ? -4.171 3.566 15.938 1.00 90.75 78 GLN A CA 1
ATOM 574 C C . GLN A 1 78 ? -5.582 3.262 16.464 1.00 90.75 78 GLN A C 1
ATOM 576 O O . GLN A 1 78 ? -5.767 3.098 17.675 1.00 90.75 78 GLN A O 1
ATOM 581 N N . GLN A 1 79 ? -6.582 3.167 15.583 1.00 87.88 79 GLN A N 1
ATOM 582 C CA . GLN A 1 79 ? -7.952 2.861 16.001 1.00 87.88 79 GLN A CA 1
ATOM 583 C C . GLN A 1 79 ? -8.135 1.400 16.419 1.00 87.88 79 GLN A C 1
ATOM 585 O O . GLN A 1 79 ? -8.838 1.135 17.395 1.00 87.88 79 GLN A O 1
ATOM 590 N N . ILE A 1 80 ? -7.477 0.455 15.742 1.00 87.19 80 ILE A N 1
ATOM 591 C CA . ILE A 1 80 ? -7.488 -0.961 16.141 1.00 87.19 80 ILE A CA 1
ATOM 592 C C . ILE A 1 80 ? -6.835 -1.131 17.521 1.00 87.19 80 ILE A C 1
ATOM 594 O O . ILE A 1 80 ? -7.381 -1.816 18.395 1.00 87.19 80 ILE A O 1
ATOM 598 N N . ALA A 1 81 ? -5.704 -0.462 17.753 1.00 88.50 81 ALA A N 1
ATOM 599 C CA . ALA A 1 81 ? -5.031 -0.448 19.048 1.00 88.50 81 ALA A CA 1
ATOM 600 C C . ALA A 1 81 ? -5.939 0.138 20.143 1.00 88.50 81 ALA A C 1
ATOM 602 O O . ALA A 1 81 ? -6.118 -0.478 21.195 1.00 88.50 81 ALA A O 1
ATOM 603 N N . ALA A 1 82 ? -6.588 1.276 19.874 1.00 86.94 82 ALA A N 1
ATOM 604 C CA . ALA A 1 82 ? -7.525 1.903 20.806 1.00 86.94 82 ALA A CA 1
ATOM 605 C C . ALA A 1 82 ? -8.717 0.988 21.144 1.00 86.94 82 ALA A C 1
ATOM 607 O O . ALA A 1 82 ? -9.071 0.844 22.316 1.00 86.94 82 ALA A O 1
ATOM 608 N N . ALA A 1 83 ? -9.295 0.313 20.14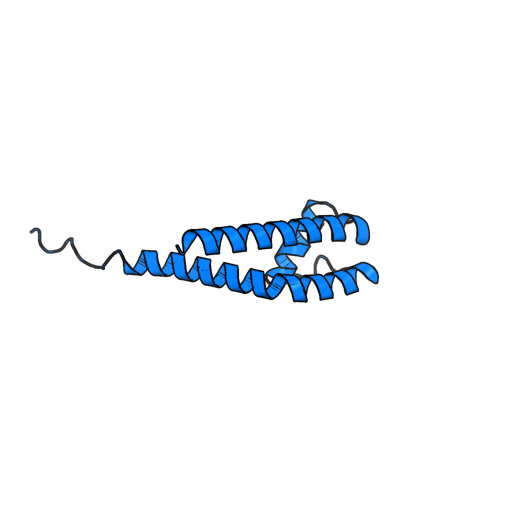6 1.00 83.69 83 ALA A N 1
ATOM 609 C CA . ALA A 1 83 ? -10.393 -0.631 20.346 1.00 83.69 83 ALA A CA 1
ATOM 610 C C . ALA A 1 83 ? -9.972 -1.842 21.199 1.00 83.69 83 ALA A C 1
ATOM 612 O O . ALA A 1 83 ? -10.738 -2.309 22.045 1.00 83.69 83 ALA A O 1
ATOM 613 N N . THR A 1 84 ? -8.742 -2.332 21.021 1.00 84.56 84 THR A N 1
ATOM 614 C CA . THR A 1 84 ? -8.196 -3.456 21.800 1.00 84.56 84 THR A CA 1
ATOM 615 C C . THR A 1 84 ? -7.931 -3.062 23.255 1.00 84.56 84 THR A C 1
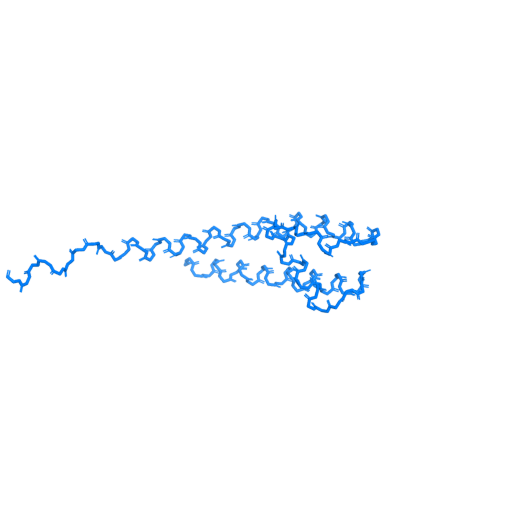ATOM 617 O O . THR A 1 84 ? -8.260 -3.813 24.175 1.00 84.56 84 THR A O 1
ATOM 620 N N . LEU A 1 85 ? -7.389 -1.863 23.488 1.00 84.75 85 LEU A N 1
ATOM 621 C CA . LEU A 1 85 ? -7.127 -1.350 24.836 1.00 84.75 85 LEU A CA 1
ATOM 622 C C . LEU A 1 85 ? -8.418 -1.055 25.611 1.00 84.75 85 LEU A C 1
ATOM 624 O O . LEU A 1 85 ? -8.499 -1.361 26.800 1.00 84.75 85 LEU A O 1
ATOM 628 N N . GLN A 1 86 ? -9.457 -0.538 24.949 1.00 79.31 86 GLN A N 1
ATOM 629 C CA . GLN A 1 86 ? -10.762 -0.328 25.586 1.00 79.31 86 GLN A CA 1
ATOM 630 C C . GLN A 1 86 ? -11.380 -1.637 26.093 1.00 79.31 86 GLN A C 1
ATOM 632 O O . GLN A 1 86 ? -11.934 -1.661 27.190 1.00 79.31 86 GLN A O 1
ATOM 637 N N . ARG A 1 87 ? -11.213 -2.748 25.361 1.00 73.94 87 ARG A N 1
ATOM 638 C CA . ARG A 1 87 ? -11.673 -4.071 25.819 1.00 73.94 87 ARG A CA 1
ATOM 639 C C . ARG A 1 87 ? -10.946 -4.547 27.077 1.00 73.94 87 ARG A C 1
ATOM 641 O O . ARG A 1 87 ? -11.567 -5.182 27.922 1.00 73.94 87 ARG A O 1
ATOM 648 N N . ARG A 1 88 ? -9.659 -4.214 27.235 1.00 69.69 88 ARG A N 1
ATOM 649 C CA . ARG A 1 88 ? -8.889 -4.553 28.446 1.00 69.69 88 ARG A CA 1
ATOM 650 C C . ARG A 1 88 ? -9.304 -3.727 29.662 1.00 69.69 88 ARG A C 1
ATOM 652 O O . ARG A 1 88 ? -9.271 -4.243 30.768 1.00 69.69 88 ARG A O 1
ATOM 659 N N . ARG A 1 89 ? -9.731 -2.475 29.471 1.00 63.41 89 ARG A N 1
ATOM 660 C CA . ARG A 1 89 ? -10.155 -1.597 30.575 1.00 63.41 89 ARG A CA 1
ATOM 661 C C . ARG A 1 89 ? -11.556 -1.927 31.122 1.00 63.41 89 ARG A C 1
ATOM 663 O O . ARG A 1 89 ? -11.849 -1.548 32.247 1.00 63.41 89 ARG A O 1
ATOM 670 N N . ILE A 1 90 ? -12.403 -2.624 30.354 1.00 62.94 90 ILE A N 1
ATOM 671 C CA . ILE A 1 90 ? -13.791 -2.961 30.743 1.00 62.94 90 ILE A CA 1
ATOM 672 C C . ILE A 1 90 ? -13.897 -4.257 31.577 1.00 62.94 90 ILE A C 1
ATOM 674 O O . ILE A 1 90 ? -14.905 -4.448 32.248 1.00 62.94 90 ILE A O 1
ATOM 678 N N . LYS A 1 91 ? -12.872 -5.124 31.617 1.00 55.50 91 LYS A N 1
ATOM 679 C CA . LYS A 1 91 ? -12.826 -6.264 32.554 1.00 55.50 91 LYS A CA 1
ATOM 680 C C . LYS A 1 91 ? -11.952 -5.896 33.765 1.00 55.50 91 LYS A C 1
ATOM 682 O O . LYS A 1 91 ? -10.733 -6.036 33.663 1.00 55.50 91 LYS A O 1
ATOM 687 N N . PRO A 1 92 ? -12.518 -5.377 34.873 1.00 60.38 92 PRO A N 1
ATOM 688 C CA . PRO A 1 92 ? -11.727 -5.060 36.056 1.00 60.38 92 PRO A CA 1
ATOM 689 C C . PRO A 1 92 ? -11.071 -6.332 36.632 1.00 60.38 92 PRO A C 1
ATOM 691 O O . PRO A 1 92 ? -11.691 -7.400 36.615 1.00 60.38 92 PRO A O 1
ATOM 694 N N . PRO A 1 93 ? -9.822 -6.255 37.130 1.00 66.31 93 PRO A N 1
ATOM 695 C CA . PRO A 1 93 ? -9.211 -7.333 37.898 1.00 66.31 93 PRO A CA 1
ATOM 696 C C . PRO A 1 93 ? -9.901 -7.445 39.263 1.00 66.31 93 PRO A C 1
ATOM 698 O O . PRO A 1 93 ? -9.878 -6.490 40.034 1.00 66.31 93 PRO A O 1
ATOM 701 N N . GLY A 1 94 ? -10.479 -8.608 39.564 1.00 67.62 94 GLY A N 1
ATOM 702 C CA . GLY A 1 94 ? -10.929 -8.959 40.916 1.00 67.62 94 GLY A CA 1
ATOM 703 C C . GLY A 1 94 ? -12.427 -8.795 41.169 1.00 67.62 94 GLY A C 1
ATOM 704 O O . GLY A 1 94 ? -12.852 -7.842 41.810 1.00 67.62 94 GLY A O 1
ATOM 705 N N . ASP A 1 95 ? -13.207 -9.783 40.733 1.00 66.69 95 ASP A N 1
ATOM 706 C CA . ASP A 1 95 ? -14.540 -10.071 41.283 1.00 66.69 95 ASP A CA 1
ATOM 707 C C . ASP A 1 95 ? -14.734 -11.593 41.402 1.00 66.69 95 ASP A C 1
ATOM 709 O O . ASP A 1 95 ? -15.651 -12.182 40.845 1.00 66.69 95 ASP A O 1
ATOM 713 N N . ASN A 1 96 ? -13.763 -12.265 42.027 1.00 69.81 96 ASN A N 1
ATOM 714 C CA . ASN A 1 96 ? -13.847 -13.693 42.366 1.00 69.81 96 ASN A CA 1
ATOM 715 C C . ASN A 1 96 ? -13.351 -13.968 43.798 1.00 69.81 96 ASN A C 1
ATOM 717 O O . ASN A 1 96 ? -12.984 -15.089 44.121 1.00 69.81 96 ASN A O 1
ATOM 721 N N . ASP A 1 97 ? -13.291 -12.929 44.635 1.00 65.19 97 ASP A N 1
ATOM 722 C CA . ASP A 1 97 ? -12.683 -12.979 45.976 1.00 65.19 97 ASP A CA 1
ATOM 723 C C . ASP A 1 97 ? -13.644 -12.469 47.068 1.00 65.19 97 ASP A C 1
ATOM 725 O O . ASP A 1 97 ? -13.237 -11.992 48.120 1.00 65.19 97 ASP A O 1
ATOM 729 N N . ARG A 1 98 ? -14.956 -12.499 46.792 1.00 67.56 98 ARG A N 1
ATOM 730 C CA . ARG A 1 98 ? -16.014 -12.071 47.731 1.00 67.56 98 ARG A CA 1
ATOM 731 C C . ARG A 1 98 ? -17.084 -13.135 47.984 1.00 67.56 98 ARG A C 1
ATOM 733 O O . ARG A 1 98 ? -18.124 -12.818 48.552 1.00 67.56 98 ARG A O 1
ATOM 740 N N . THR A 1 99 ? -16.860 -14.374 47.549 1.00 68.75 99 THR A N 1
ATOM 741 C CA . THR A 1 99 ? -17.866 -15.451 47.611 1.00 68.75 99 THR A CA 1
ATOM 742 C C . THR A 1 99 ? -17.441 -16.678 48.419 1.00 68.75 99 THR A C 1
ATOM 744 O O . THR A 1 99 ? -18.065 -17.719 48.251 1.00 68.75 99 THR A O 1
ATOM 747 N N . ASN A 1 100 ? -16.439 -16.569 49.298 1.00 59.72 100 ASN A N 1
ATOM 748 C CA . ASN A 1 100 ? -16.136 -17.590 50.309 1.00 59.72 100 ASN A CA 1
ATOM 749 C C . ASN A 1 100 ? -16.077 -16.966 51.701 1.00 59.72 100 ASN A C 1
ATOM 751 O O . ASN A 1 100 ? -15.295 -16.004 51.864 1.00 59.72 100 ASN A O 1
#

Radius of gyration: 19.21 Å; Cα contacts (8 Å, |Δi|>4): 60; chains: 1; bounding box: 34×27×65 Å